Protein AF-A0A9D4EEF3-F1 (afdb_monomer)

InterPro domains:
  IPR032675 Leucine-rich repeat domain superfamily [G3DSA:3.80.10.10] (1-150)
  IPR050328 Multifunctional Developmental and Immune Receptor [PTHR24373] (3-136)

Solvent-accessible surface area (backbone atoms only — not comparable to full-atom values): 8181 Å² total; per-residue (Å²): 139,75,66,51,86,44,42,61,46,47,56,47,68,47,42,86,49,43,93,78,49,96,52,82,36,77,46,79,57,43,44,28,46,32,49,52,62,31,87,38,31,48,74,57,47,27,71,30,39,30,33,43,33,44,25,37,26,47,27,47,52,76,58,77,50,56,55,57,36,63,41,34,27,35,42,34,41,31,66,32,67,39,49,54,83,54,62,66,45,35,58,42,34,10,71,41,21,30,34,42,34,35,51,43,57,53,44,94,73,58,76,82,61,51,74,37,41,74,49,40,76,42,80,48,71,41,66,64,42,85,88,46,48,64,62,50,50,55,49,51,52,54,41,56,56,61,67,68,72,78,80,128

Secondary structure (DSSP, 8-state):
-------EE-TTTTGGGGGG-SS-EEEE--SS---EE-TTTTTT-TTTEEEEE--SS--SB--GGGGG-----EEE--SS---B--HHHHHHHTTT-SEEEEEGGG-S--GGGGGG-TT--EEEEES--TTTHHHHHHHHHHHHHHHTTS--

Organism: Dreissena polymorpha (NCBI:txid45954)

Sequence (152 aa):
MYSNNIEVINDRAFCNLTFALSSKVFMRLSSNAISSLGDNAFDCIPNNVHYLGLQNNRLTALPVEMLKLTNVKELFLQNNPLVRLNPLILKQLGPTLTNLQLDLGRFSTWSSKFSQLRELNYLEANNITSSQKMVFLDFLCRLTASSSTTHG

pLDDT: mean 85.97, std 12.84, range [32.84, 97.62]

Structure (mmCIF, N/CA/C/O backbone):
data_AF-A0A9D4EEF3-F1
#
_entry.id   AF-A0A9D4EEF3-F1
#
loop_
_atom_site.group_PDB
_atom_site.id
_atom_site.type_symbol
_atom_site.label_atom_id
_atom_site.label_alt_id
_atom_site.label_comp_id
_atom_site.label_asym_id
_atom_site.label_entity_id
_atom_site.label_seq_id
_atom_site.pdbx_PDB_ins_code
_atom_site.Cartn_x
_atom_site.Cartn_y
_atom_site.Cartn_z
_atom_site.occupancy
_atom_site.B_iso_or_equiv
_atom_site.auth_seq_id
_atom_site.auth_comp_id
_atom_site.auth_asym_id
_atom_site.auth_atom_id
_atom_site.pdbx_PDB_model_num
ATOM 1 N N . MET A 1 1 ? -7.539 -19.732 -7.204 1.00 35.34 1 MET A N 1
ATOM 2 C CA . MET A 1 1 ? -6.791 -19.205 -8.361 1.00 35.34 1 MET A CA 1
ATOM 3 C C . MET A 1 1 ? -7.787 -18.515 -9.284 1.00 35.34 1 MET A C 1
ATOM 5 O O . MET A 1 1 ? -8.407 -19.187 -10.087 1.00 35.34 1 MET A O 1
ATOM 9 N N . TYR A 1 2 ? -8.003 -17.210 -9.124 1.00 41.00 2 TYR A N 1
ATOM 10 C CA . TYR A 1 2 ? -8.727 -16.395 -10.104 1.00 41.00 2 TYR A CA 1
ATOM 11 C C . TYR A 1 2 ? -7.823 -15.204 -10.402 1.00 41.00 2 TYR A C 1
ATOM 13 O O . TYR A 1 2 ? -7.950 -14.153 -9.784 1.00 41.00 2 TYR A O 1
ATOM 21 N N . SER A 1 3 ? -6.811 -15.422 -11.245 1.00 51.47 3 SER A N 1
ATOM 22 C CA . SER A 1 3 ? -6.077 -14.301 -11.820 1.00 51.47 3 SER A CA 1
ATOM 23 C C . SER A 1 3 ? -7.005 -13.695 -12.859 1.00 51.47 3 SER A C 1
ATOM 25 O O . SER A 1 3 ? -7.219 -14.284 -13.916 1.00 51.47 3 SER A O 1
ATOM 27 N N . ASN A 1 4 ? -7.647 -12.581 -12.517 1.00 62.38 4 ASN A N 1
ATOM 28 C CA . A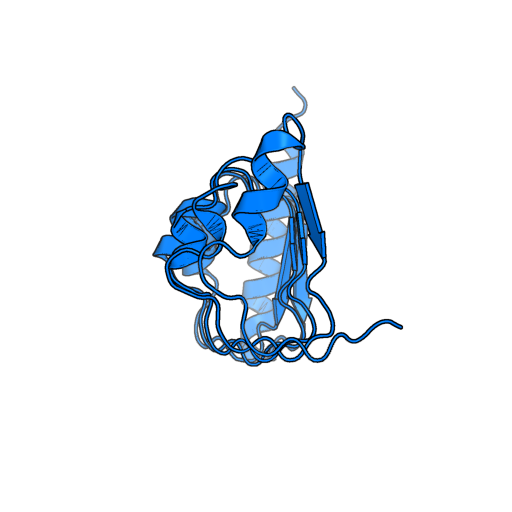SN A 1 4 ? -8.309 -11.788 -13.534 1.00 62.38 4 ASN A CA 1
ATOM 29 C C . ASN A 1 4 ? -7.180 -11.007 -14.223 1.00 62.38 4 ASN A C 1
ATOM 31 O O . ASN A 1 4 ? -6.285 -10.472 -13.573 1.00 62.38 4 ASN A O 1
ATOM 35 N N . ASN A 1 5 ? -7.128 -10.994 -15.548 1.00 84.06 5 ASN A N 1
ATOM 36 C CA . ASN A 1 5 ? -6.060 -10.300 -16.274 1.00 84.06 5 ASN A CA 1
ATOM 37 C C . ASN A 1 5 ? -6.306 -8.776 -16.280 1.00 84.06 5 ASN A C 1
ATOM 39 O O . ASN A 1 5 ? -6.282 -8.135 -17.324 1.00 84.06 5 ASN A O 1
ATOM 43 N N . ILE A 1 6 ? -6.656 -8.202 -15.123 1.00 89.06 6 ILE A N 1
ATOM 44 C CA . ILE A 1 6 ? -6.964 -6.782 -14.982 1.00 89.06 6 ILE A CA 1
ATOM 45 C C . ILE A 1 6 ? -5.644 -6.027 -15.044 1.00 89.06 6 ILE A C 1
ATOM 47 O O . ILE A 1 6 ? -4.789 -6.200 -14.180 1.00 89.06 6 ILE A O 1
ATOM 51 N N . GLU A 1 7 ? -5.484 -5.197 -16.065 1.00 92.12 7 GLU A N 1
ATOM 52 C CA . GLU A 1 7 ? -4.270 -4.402 -16.284 1.00 92.12 7 GLU A CA 1
ATOM 53 C C . GLU A 1 7 ? -4.413 -2.962 -15.786 1.00 92.12 7 GLU A C 1
ATOM 55 O O . GLU A 1 7 ? -3.433 -2.344 -15.359 1.00 92.12 7 GLU A O 1
ATOM 60 N N . VAL A 1 8 ? -5.643 -2.447 -15.809 1.00 91.19 8 VAL A N 1
ATOM 61 C CA . VAL A 1 8 ? -5.992 -1.075 -15.442 1.00 91.19 8 VAL A CA 1
ATOM 62 C C . VAL A 1 8 ? -7.297 -1.095 -14.655 1.00 91.19 8 VAL A C 1
ATOM 64 O O . VAL A 1 8 ? -8.268 -1.737 -15.059 1.00 91.19 8 VAL A O 1
ATOM 67 N N . ILE A 1 9 ? -7.334 -0.375 -13.535 1.00 91.88 9 ILE A N 1
ATOM 68 C CA . ILE A 1 9 ? -8.591 -0.039 -12.856 1.00 91.88 9 ILE A CA 1
ATOM 69 C C . ILE A 1 9 ? -9.074 1.288 -13.429 1.00 91.88 9 ILE A C 1
ATOM 71 O O . ILE A 1 9 ? -8.428 2.306 -13.220 1.00 91.88 9 ILE A O 1
ATOM 75 N N . ASN A 1 10 ? -10.188 1.281 -14.157 1.00 92.19 10 ASN A N 1
ATOM 76 C CA . ASN A 1 10 ? -10.711 2.491 -14.791 1.00 92.19 10 ASN A CA 1
ATOM 77 C C . ASN A 1 10 ? -11.272 3.499 -13.775 1.00 92.19 10 ASN A C 1
ATOM 79 O O . ASN A 1 10 ? -11.615 3.158 -12.638 1.00 92.19 10 ASN A O 1
ATOM 83 N N . ASP A 1 11 ? -11.435 4.739 -14.229 1.00 91.75 11 ASP A N 1
ATOM 84 C CA . ASP A 1 11 ? -12.175 5.766 -13.503 1.00 91.75 11 ASP A CA 1
ATOM 85 C C . ASP A 1 11 ? -13.553 5.268 -13.087 1.00 91.75 11 ASP A C 1
ATOM 87 O O . ASP A 1 11 ? -14.243 4.581 -13.844 1.00 91.75 11 ASP A O 1
ATOM 91 N N . ARG A 1 12 ? -13.967 5.635 -11.869 1.00 89.44 12 ARG A N 1
ATOM 92 C CA . ARG A 1 12 ? -15.292 5.309 -11.334 1.00 89.44 12 ARG A CA 1
ATOM 93 C C . ARG A 1 12 ? -15.609 3.808 -11.294 1.00 89.44 12 ARG A C 1
ATOM 95 O O . ARG A 1 12 ? -16.772 3.447 -11.108 1.00 89.44 12 ARG A O 1
ATOM 102 N N . ALA A 1 13 ? -14.602 2.930 -11.387 1.00 88.44 13 ALA A N 1
ATOM 103 C CA . ALA A 1 13 ? -14.776 1.473 -11.397 1.00 88.44 13 ALA A CA 1
ATOM 104 C C . ALA A 1 13 ? -15.594 0.944 -10.207 1.00 88.44 13 ALA A C 1
ATOM 106 O O . ALA A 1 13 ? -16.265 -0.080 -10.316 1.00 88.44 13 ALA A O 1
ATOM 107 N N . PHE A 1 14 ? -15.569 1.655 -9.078 1.00 89.12 14 PHE A N 1
ATOM 108 C CA . PHE A 1 14 ? -16.258 1.257 -7.854 1.00 89.12 14 PHE A CA 1
ATOM 109 C C . PHE A 1 14 ? -17.527 2.068 -7.556 1.00 89.12 14 PHE A C 1
ATOM 111 O O . PHE A 1 14 ? -18.150 1.866 -6.517 1.00 89.12 14 PHE A O 1
ATOM 118 N N . CYS A 1 15 ? -17.954 2.969 -8.447 1.00 87.00 15 CYS A N 1
ATOM 119 C CA . CYS A 1 15 ? -19.111 3.830 -8.190 1.00 87.00 15 CYS A CA 1
ATOM 120 C C . CYS A 1 15 ? -20.427 3.069 -8.085 1.00 87.00 15 CYS A C 1
ATOM 122 O O . CYS A 1 15 ? -21.254 3.404 -7.240 1.00 87.00 15 CYS A O 1
ATOM 124 N N . ASN A 1 16 ? -20.587 1.986 -8.844 1.00 83.12 16 ASN A N 1
ATOM 125 C CA . ASN A 1 16 ? -21.778 1.141 -8.748 1.00 83.12 16 ASN A CA 1
ATOM 126 C C . ASN A 1 16 ? -21.852 0.361 -7.427 1.00 83.12 16 ASN A C 1
ATOM 128 O O . ASN A 1 16 ? -22.893 -0.205 -7.112 1.00 83.12 16 ASN A O 1
ATOM 132 N N . LEU A 1 17 ? -20.773 0.346 -6.638 1.00 76.69 17 LEU A N 1
ATOM 133 C CA . LEU A 1 17 ? -20.758 -0.292 -5.327 1.00 76.69 17 LEU A CA 1
ATOM 134 C C . LEU A 1 17 ? -21.323 0.630 -4.230 1.00 76.69 17 LEU A C 1
ATOM 136 O O . LEU A 1 17 ? -21.682 0.150 -3.163 1.00 76.69 17 LEU A O 1
ATOM 140 N N . THR A 1 18 ? -21.451 1.940 -4.470 1.00 69.69 18 THR A N 1
ATOM 141 C CA . THR A 1 18 ? -21.817 2.925 -3.428 1.00 69.69 18 THR A CA 1
ATOM 142 C C . THR A 1 18 ? -23.183 2.715 -2.800 1.00 69.69 18 THR A C 1
ATOM 144 O O . THR A 1 18 ? -23.297 2.731 -1.578 1.00 69.69 18 THR A O 1
ATOM 147 N N . PHE A 1 19 ? -24.210 2.457 -3.610 1.00 62.75 19 PHE A N 1
ATOM 148 C CA . PHE A 1 19 ? -25.575 2.245 -3.120 1.00 62.75 19 PHE A CA 1
ATOM 149 C C . PHE A 1 19 ? -25.713 0.992 -2.242 1.00 62.75 19 PHE A C 1
ATOM 151 O O . PHE A 1 19 ? -26.670 0.879 -1.482 1.00 62.75 19 PHE A O 1
ATOM 158 N N . ALA A 1 20 ? -24.752 0.066 -2.321 1.00 60.53 20 ALA A N 1
ATOM 159 C CA . ALA A 1 20 ? -24.737 -1.179 -1.561 1.00 60.53 20 ALA A CA 1
ATOM 160 C C . ALA A 1 20 ? -23.851 -1.125 -0.301 1.00 60.53 20 ALA A C 1
ATOM 162 O O . ALA A 1 20 ? -23.841 -2.083 0.471 1.00 60.53 20 ALA A O 1
ATOM 163 N N . LEU A 1 21 ? -23.083 -0.049 -0.085 1.00 61.81 21 LEU A N 1
ATOM 164 C CA . LEU A 1 21 ? -21.990 -0.035 0.889 1.00 61.81 21 LEU A CA 1
ATOM 165 C C . LEU A 1 21 ? -22.138 1.078 1.935 1.00 61.81 21 LEU A C 1
ATOM 167 O O . LEU A 1 21 ? -21.447 2.094 1.901 1.00 61.81 21 LEU A O 1
ATOM 171 N N . SER A 1 22 ? -22.967 0.831 2.949 1.00 67.94 22 SER A N 1
ATOM 172 C CA . SER A 1 22 ? -22.893 1.532 4.245 1.00 67.94 22 SER A CA 1
ATOM 173 C C . SER A 1 22 ? -21.797 0.964 5.165 1.00 67.94 22 SER A C 1
ATOM 175 O O . SER A 1 22 ? -21.582 1.458 6.270 1.00 67.94 22 SER A O 1
ATOM 177 N N . SER A 1 23 ? -21.090 -0.077 4.715 1.00 77.38 23 SER A N 1
ATOM 178 C CA . SER A 1 23 ? -20.141 -0.858 5.506 1.00 77.38 23 SER A CA 1
ATOM 179 C C . SER A 1 23 ? -18.701 -0.781 4.986 1.00 77.38 23 SER A C 1
ATOM 181 O O . SER A 1 23 ? -18.404 -0.218 3.927 1.00 77.38 23 SER A O 1
ATOM 183 N N . LYS A 1 24 ? -17.790 -1.387 5.757 1.00 86.50 24 LYS A N 1
ATOM 184 C CA . LYS A 1 24 ? -16.376 -1.563 5.406 1.00 86.50 24 LYS A CA 1
ATOM 185 C C . LYS A 1 24 ? -16.226 -2.417 4.143 1.00 86.50 24 LYS A C 1
ATOM 187 O O . LYS A 1 24 ? -16.894 -3.439 4.000 1.00 86.50 24 LYS A O 1
ATOM 192 N N . VAL A 1 25 ? -15.304 -2.022 3.271 1.00 8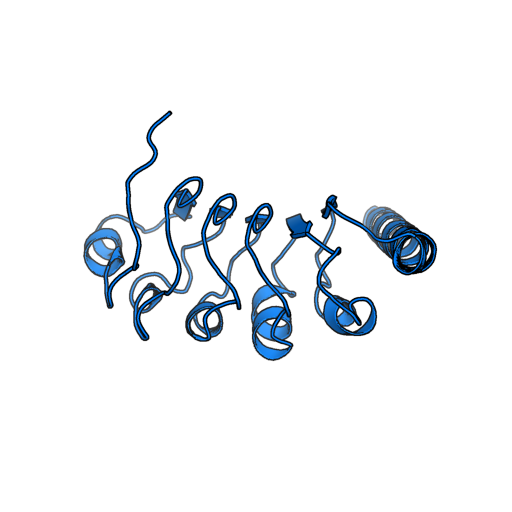8.19 25 VAL A N 1
ATOM 193 C CA . VAL A 1 25 ? -14.974 -2.695 2.010 1.00 88.19 25 VAL A CA 1
ATOM 194 C C . VAL A 1 25 ? -13.618 -3.376 2.122 1.00 88.19 25 VAL A C 1
ATOM 196 O O . VAL A 1 25 ? -12.620 -2.755 2.505 1.00 88.19 25 VAL A O 1
ATOM 199 N N . PHE A 1 26 ? -13.598 -4.649 1.726 1.00 90.38 26 PHE A N 1
ATOM 200 C CA . PHE A 1 26 ? -12.394 -5.457 1.580 1.00 90.38 26 PHE A CA 1
ATOM 201 C C . PHE A 1 26 ? -12.095 -5.643 0.096 1.00 90.38 26 PHE A C 1
ATOM 203 O O . PHE A 1 26 ? -12.704 -6.475 -0.576 1.00 90.38 26 PHE A O 1
ATOM 210 N N . MET A 1 27 ? -11.162 -4.849 -0.420 1.00 90.75 27 MET A N 1
ATOM 211 C CA . MET A 1 27 ? -10.811 -4.844 -1.830 1.00 90.75 27 MET A CA 1
ATOM 212 C C . MET A 1 27 ? -9.658 -5.813 -2.090 1.00 90.75 27 MET A C 1
ATOM 214 O O . MET A 1 27 ? -8.511 -5.559 -1.726 1.00 90.75 27 MET A O 1
ATOM 218 N N . ARG A 1 28 ? -9.973 -6.949 -2.718 1.00 91.81 28 ARG A N 1
ATOM 219 C CA . ARG A 1 28 ? -8.997 -7.972 -3.112 1.00 91.81 28 ARG A CA 1
ATOM 220 C C . ARG A 1 28 ? -8.711 -7.855 -4.605 1.00 91.81 28 ARG A C 1
ATOM 222 O O . ARG A 1 28 ? -9.421 -8.434 -5.418 1.00 91.81 28 ARG A O 1
ATOM 229 N N . LEU A 1 29 ? -7.671 -7.100 -4.944 1.00 92.75 29 LEU A N 1
ATOM 230 C CA . LEU A 1 29 ? -7.173 -6.903 -6.310 1.00 92.75 29 LEU A CA 1
ATOM 231 C C . LEU A 1 29 ? -5.830 -7.614 -6.532 1.00 92.75 29 LEU A C 1
ATOM 233 O O . LEU A 1 29 ? -5.078 -7.287 -7.450 1.00 92.75 29 LEU A O 1
ATOM 237 N N . SER A 1 30 ? -5.503 -8.590 -5.690 1.00 94.38 30 SER A N 1
ATOM 238 C CA . SER A 1 30 ? -4.244 -9.316 -5.773 1.00 94.38 30 SER A CA 1
ATOM 239 C C . SER A 1 30 ? -4.221 -10.309 -6.933 1.00 94.38 30 SER A C 1
ATOM 241 O O . SER A 1 30 ? -5.255 -10.840 -7.332 1.00 94.38 30 SER A O 1
ATOM 243 N N . SER A 1 31 ? -3.024 -10.610 -7.437 1.00 94.44 31 SER A N 1
ATOM 244 C CA . SER A 1 31 ? -2.800 -11.579 -8.526 1.00 94.44 31 SER A CA 1
ATOM 245 C C . SER A 1 31 ? -3.463 -11.188 -9.854 1.00 94.44 31 SER A C 1
ATOM 247 O O . SER A 1 31 ? -4.020 -12.039 -10.551 1.00 94.44 31 SER A O 1
ATOM 249 N N . ASN A 1 32 ? -3.391 -9.902 -10.199 1.00 94.38 32 ASN A N 1
ATOM 250 C CA . ASN A 1 32 ? -3.789 -9.374 -11.503 1.00 94.38 32 ASN A CA 1
ATOM 251 C C . ASN A 1 32 ? -2.541 -8.845 -12.246 1.00 94.38 32 ASN A C 1
ATOM 253 O O . ASN A 1 32 ? -1.399 -9.122 -11.874 1.00 94.38 32 ASN A O 1
ATOM 257 N N . ALA A 1 33 ? -2.745 -8.087 -13.318 1.00 94.94 33 ALA A N 1
ATOM 258 C CA . ALA A 1 33 ? -1.686 -7.428 -14.075 1.00 94.94 33 ALA A CA 1
ATOM 259 C C . ALA A 1 33 ? -1.709 -5.901 -13.881 1.00 94.94 33 ALA A C 1
ATOM 261 O O . ALA A 1 33 ? -1.213 -5.170 -14.739 1.00 94.94 33 ALA A O 1
ATOM 262 N N . ILE A 1 34 ? -2.273 -5.417 -12.765 1.00 94.69 34 ILE A N 1
ATOM 263 C CA . ILE A 1 34 ? -2.586 -3.999 -12.575 1.00 94.69 34 ILE A CA 1
ATOM 264 C C . ILE A 1 34 ? -1.293 -3.192 -12.589 1.00 94.69 34 ILE A C 1
ATOM 266 O O . ILE A 1 34 ? -0.410 -3.385 -11.754 1.00 94.69 34 ILE A O 1
ATOM 270 N N . SER A 1 35 ? -1.195 -2.281 -13.547 1.00 93.69 35 SER A N 1
ATOM 271 C CA . SER A 1 35 ? -0.051 -1.386 -13.725 1.00 93.69 35 SER A CA 1
ATOM 272 C C . SER A 1 35 ? -0.403 0.069 -13.423 1.00 93.69 35 SER A C 1
ATOM 274 O O . SER A 1 35 ? 0.477 0.841 -13.041 1.00 93.69 35 SER A O 1
ATOM 276 N N . SER A 1 36 ? -1.688 0.423 -13.516 1.00 91.00 36 SER A N 1
ATOM 277 C CA . SER A 1 36 ? -2.207 1.755 -13.224 1.00 91.00 36 SER A CA 1
ATOM 278 C C . SER A 1 36 ? -3.635 1.716 -12.674 1.00 91.00 36 SER A C 1
ATOM 280 O O . SER A 1 36 ? -4.386 0.749 -12.841 1.00 91.00 36 SER A O 1
ATOM 282 N N . LEU A 1 37 ? -3.997 2.799 -11.993 1.00 89.06 37 LEU A N 1
ATOM 283 C CA . LEU A 1 37 ? -5.358 3.121 -11.586 1.00 89.06 37 LEU A CA 1
ATOM 284 C C . LEU A 1 37 ? -5.711 4.440 -12.276 1.00 89.06 37 LEU A C 1
ATOM 286 O O . LEU A 1 37 ? -4.845 5.303 -12.394 1.00 89.06 37 LEU A O 1
ATOM 290 N N . GLY A 1 38 ? -6.942 4.570 -12.754 1.00 88.31 38 GLY A N 1
ATOM 291 C CA . GLY A 1 38 ? -7.454 5.818 -13.304 1.00 88.31 38 GLY A CA 1
ATOM 292 C C . GLY A 1 38 ? -7.633 6.866 -12.211 1.00 88.31 38 GLY A C 1
ATOM 293 O O . GLY A 1 38 ? -7.949 6.511 -11.071 1.00 88.31 38 GLY A O 1
ATOM 294 N N . ASP A 1 39 ? -7.462 8.135 -12.584 1.00 87.75 39 ASP A N 1
ATOM 295 C CA . ASP A 1 39 ? -7.489 9.345 -11.752 1.00 87.75 39 ASP A CA 1
ATOM 296 C C . ASP A 1 39 ? -8.670 9.426 -10.764 1.00 87.75 39 ASP A C 1
ATOM 298 O O . ASP A 1 39 ? -8.605 10.062 -9.703 1.00 87.75 39 ASP A O 1
ATOM 302 N N . ASN A 1 40 ? -9.774 8.753 -11.088 1.00 90.12 40 ASN A N 1
ATOM 303 C CA . ASN A 1 40 ? -11.005 8.768 -10.304 1.00 90.12 40 ASN A CA 1
ATOM 304 C C . ASN A 1 40 ? -11.470 7.368 -9.892 1.00 90.12 40 ASN A C 1
ATOM 306 O O . ASN A 1 40 ? -12.663 7.141 -9.672 1.00 90.12 40 ASN A O 1
ATOM 310 N N . ALA A 1 41 ? -10.552 6.402 -9.796 1.00 90.81 41 ALA A N 1
ATOM 311 C CA . ALA A 1 41 ? -10.879 5.023 -9.435 1.00 90.81 41 ALA A CA 1
ATOM 312 C C . ALA A 1 41 ? -11.650 4.930 -8.102 1.00 90.81 41 ALA A C 1
ATOM 314 O O . ALA A 1 41 ? -12.623 4.181 -8.009 1.00 90.81 41 ALA A O 1
ATOM 315 N N . PHE A 1 42 ? -11.263 5.717 -7.088 1.00 91.12 42 PHE A N 1
ATOM 316 C CA . PHE A 1 42 ? -11.799 5.632 -5.718 1.00 91.12 42 PHE A CA 1
ATOM 317 C C . PHE A 1 42 ? -12.819 6.712 -5.326 1.00 91.12 42 PHE A C 1
ATOM 319 O O . PHE A 1 42 ? -13.292 6.688 -4.191 1.00 91.12 42 PHE A O 1
ATOM 326 N N . ASP A 1 43 ? -13.201 7.621 -6.226 1.00 90.06 43 ASP A N 1
ATOM 327 C CA . ASP A 1 43 ? -14.021 8.817 -5.921 1.00 90.06 43 ASP A CA 1
ATOM 328 C C . ASP A 1 43 ? -15.315 8.532 -5.180 1.00 90.06 43 ASP A C 1
ATOM 330 O O . ASP A 1 43 ? -15.786 9.328 -4.373 1.00 90.06 43 ASP A O 1
ATOM 334 N N . CYS A 1 44 ? -15.892 7.379 -5.474 1.00 89.69 44 CYS A N 1
ATOM 335 C CA . CYS A 1 44 ? -17.186 6.996 -4.966 1.00 89.69 44 CYS A CA 1
ATOM 336 C C . CYS A 1 44 ? -17.112 6.240 -3.632 1.00 89.69 44 CYS A C 1
ATOM 338 O O . CYS A 1 44 ? -18.096 6.209 -2.905 1.00 89.69 44 CYS A O 1
ATOM 340 N N . ILE A 1 45 ? -15.962 5.661 -3.271 1.00 90.12 45 ILE A N 1
ATOM 341 C CA . ILE A 1 45 ? -15.791 4.878 -2.031 1.00 90.12 45 ILE A CA 1
ATOM 342 C C . ILE A 1 45 ? -14.577 5.311 -1.178 1.00 90.12 45 ILE A C 1
ATOM 344 O O . ILE A 1 45 ? -13.911 4.450 -0.591 1.00 90.12 45 ILE A O 1
ATOM 348 N N . PRO A 1 46 ? -14.268 6.618 -1.055 1.00 89.50 46 PRO A N 1
ATOM 349 C CA . PRO A 1 46 ? -13.020 7.092 -0.445 1.00 89.50 46 PRO A CA 1
ATOM 350 C C . PRO A 1 46 ? -12.874 6.676 1.027 1.00 89.50 46 PRO A C 1
ATOM 352 O O . PRO A 1 46 ? -11.774 6.422 1.515 1.00 89.50 46 PRO A O 1
ATOM 355 N N . ASN A 1 47 ? -13.997 6.544 1.736 1.00 90.75 47 ASN A N 1
ATOM 356 C CA . ASN A 1 47 ? -14.023 6.270 3.172 1.00 90.75 47 ASN A CA 1
ATOM 357 C C . ASN A 1 47 ? -14.335 4.803 3.505 1.00 90.75 47 ASN A C 1
ATOM 359 O O . ASN A 1 47 ? -14.295 4.417 4.674 1.00 90.75 47 ASN A O 1
ATOM 363 N N . ASN A 1 48 ? -14.663 3.976 2.512 1.00 91.44 48 ASN A N 1
ATOM 364 C CA . ASN A 1 48 ? -15.158 2.624 2.762 1.00 91.44 48 ASN A CA 1
ATOM 365 C C . ASN A 1 48 ? -14.051 1.567 2.707 1.00 91.44 48 ASN A C 1
ATOM 367 O O . ASN A 1 48 ? -14.193 0.519 3.337 1.00 91.44 48 ASN A O 1
ATOM 371 N N . VAL A 1 49 ? -12.946 1.806 1.997 1.00 93.56 49 VAL A N 1
ATOM 372 C CA . VAL A 1 49 ? -11.867 0.815 1.835 1.00 93.56 49 VAL A CA 1
ATOM 373 C C . VAL A 1 49 ? -11.040 0.702 3.115 1.00 93.56 49 VAL A C 1
ATOM 375 O O . VAL A 1 49 ? -10.352 1.641 3.499 1.00 93.56 49 VAL A O 1
ATOM 378 N N . HIS A 1 50 ? -11.096 -0.466 3.758 1.00 95.38 50 HIS A N 1
ATOM 379 C CA . HIS A 1 50 ? -10.331 -0.765 4.979 1.00 95.38 50 HIS A CA 1
ATOM 380 C C . HIS A 1 50 ? -9.205 -1.767 4.726 1.00 95.38 50 HIS A C 1
ATOM 382 O O . HIS A 1 50 ? -8.160 -1.701 5.365 1.00 95.38 50 HIS A O 1
ATOM 388 N N . TYR A 1 51 ? -9.414 -2.673 3.776 1.00 95.69 51 TYR A N 1
ATOM 389 C CA . TYR A 1 51 ? -8.425 -3.643 3.331 1.00 95.69 51 TYR A CA 1
ATOM 390 C C . TYR A 1 51 ? -8.196 -3.436 1.840 1.00 95.69 51 TYR A C 1
ATOM 392 O O . TYR A 1 51 ? -9.159 -3.451 1.065 1.00 95.69 51 TYR A O 1
ATOM 400 N N . LEU A 1 52 ? -6.936 -3.272 1.446 1.00 96.31 52 LEU A N 1
ATOM 401 C CA . LEU A 1 52 ? -6.529 -3.127 0.055 1.00 96.31 52 LEU A CA 1
ATOM 402 C C . LEU A 1 52 ? -5.398 -4.108 -0.264 1.00 96.31 52 LEU A C 1
ATOM 404 O O . LEU A 1 52 ? -4.231 -3.886 0.060 1.00 96.31 52 LEU A O 1
ATOM 408 N N . GLY A 1 53 ? -5.767 -5.211 -0.911 1.00 96.50 53 GLY A N 1
ATOM 409 C CA . GLY A 1 53 ? -4.826 -6.199 -1.423 1.00 96.50 53 GLY A CA 1
ATOM 410 C C . GLY A 1 53 ? -4.448 -5.887 -2.863 1.00 96.50 53 GLY A C 1
ATOM 411 O O . GLY A 1 53 ? -5.278 -6.052 -3.754 1.00 96.50 53 GLY A O 1
ATOM 412 N N . LEU A 1 54 ? -3.210 -5.457 -3.089 1.00 95.69 54 LEU A N 1
ATOM 413 C CA . LEU A 1 54 ? -2.636 -5.162 -4.405 1.00 95.69 54 LEU A CA 1
ATOM 414 C C . LEU A 1 54 ? -1.386 -6.008 -4.687 1.00 95.69 54 LEU A C 1
ATOM 416 O O . LEU A 1 54 ? -0.704 -5.779 -5.684 1.00 95.69 54 LEU A O 1
ATOM 420 N N . GLN A 1 55 ? -1.079 -6.996 -3.849 1.00 95.31 55 GLN A N 1
ATOM 421 C CA . GLN A 1 55 ? 0.069 -7.878 -4.020 1.00 95.31 55 GLN A CA 1
ATOM 422 C C . GLN A 1 55 ? -0.032 -8.723 -5.299 1.00 95.31 55 GLN A C 1
ATOM 424 O O . GLN A 1 55 ? -1.129 -9.108 -5.709 1.00 95.31 55 GLN A O 1
ATOM 429 N N . ASN A 1 56 ? 1.110 -9.059 -5.900 1.00 95.00 56 ASN A N 1
ATOM 430 C CA . ASN A 1 56 ? 1.194 -9.750 -7.194 1.00 95.00 56 ASN A CA 1
ATOM 431 C C . ASN A 1 56 ? 0.508 -8.950 -8.317 1.00 95.00 56 ASN A C 1
ATOM 433 O O . ASN A 1 56 ? -0.471 -9.404 -8.906 1.00 95.00 56 ASN A O 1
ATOM 437 N N . ASN A 1 57 ? 1.002 -7.741 -8.571 1.00 95.81 57 ASN A N 1
ATOM 438 C CA . ASN A 1 57 ? 0.578 -6.874 -9.673 1.00 95.81 57 ASN A CA 1
ATOM 439 C C . ASN A 1 57 ? 1.821 -6.264 -10.353 1.00 95.81 57 ASN A C 1
ATOM 441 O O . ASN A 1 57 ? 2.953 -6.697 -10.132 1.00 95.81 57 ASN A O 1
ATOM 445 N N . ARG A 1 58 ? 1.631 -5.271 -11.225 1.00 95.56 58 ARG A N 1
ATOM 446 C CA . ARG A 1 58 ? 2.695 -4.616 -12.002 1.00 95.56 58 ARG A CA 1
ATOM 447 C C . ARG A 1 58 ? 2.895 -3.150 -11.600 1.00 95.56 58 ARG A C 1
AT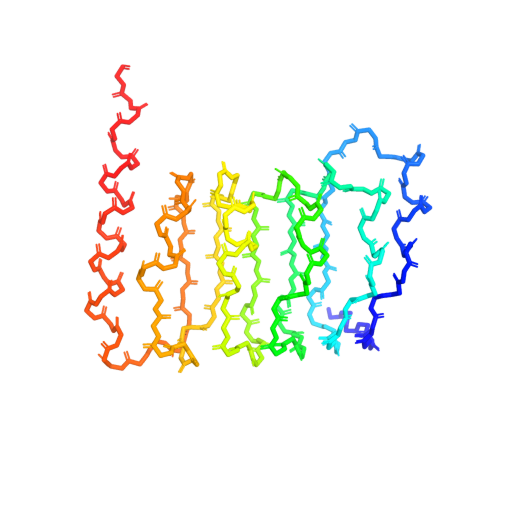OM 449 O O . ARG A 1 58 ? 3.400 -2.358 -12.394 1.00 95.56 58 ARG A O 1
ATOM 456 N N . LEU A 1 59 ? 2.529 -2.779 -10.372 1.00 93.75 59 LEU A N 1
ATOM 457 C CA . LEU A 1 59 ? 2.644 -1.406 -9.879 1.00 93.75 59 LEU A CA 1
ATOM 458 C C . LEU A 1 59 ? 4.116 -1.008 -9.716 1.00 93.75 59 LEU A C 1
ATOM 460 O O . LEU A 1 59 ? 4.861 -1.605 -8.941 1.00 93.75 59 LEU A O 1
ATOM 464 N N . THR A 1 60 ? 4.542 0.038 -10.421 1.00 92.75 60 THR A N 1
ATOM 465 C CA . THR A 1 60 ? 5.899 0.610 -10.296 1.00 92.75 60 THR A CA 1
ATOM 466 C C . THR A 1 60 ? 5.959 1.760 -9.286 1.00 92.75 60 THR A C 1
ATOM 468 O O . THR A 1 60 ? 7.005 2.027 -8.686 1.00 92.75 60 THR A O 1
ATOM 471 N N . ALA A 1 61 ? 4.818 2.400 -9.039 1.00 90.81 61 ALA A N 1
ATOM 472 C CA . ALA A 1 61 ? 4.586 3.372 -7.983 1.00 90.81 61 ALA A CA 1
ATOM 473 C C . ALA A 1 61 ? 3.153 3.224 -7.455 1.00 90.81 61 ALA A C 1
ATOM 475 O O . ALA A 1 61 ? 2.291 2.657 -8.126 1.00 90.81 61 ALA A O 1
ATOM 476 N N . LEU A 1 62 ? 2.901 3.754 -6.257 1.00 89.50 62 LEU A N 1
ATOM 477 C CA . LEU A 1 62 ? 1.534 3.909 -5.773 1.00 89.50 62 LEU A CA 1
ATOM 478 C C . LEU A 1 62 ? 0.858 5.089 -6.497 1.00 89.50 62 LEU A C 1
ATOM 480 O O . LEU A 1 62 ? 1.453 6.172 -6.537 1.00 89.50 62 LEU A O 1
ATOM 484 N N . PRO A 1 63 ? -0.343 4.886 -7.060 1.00 88.00 63 PRO A N 1
ATOM 485 C CA . PRO A 1 63 ? -1.088 5.899 -7.808 1.00 88.00 63 PRO A CA 1
ATOM 486 C C . PRO A 1 63 ? -1.563 7.025 -6.868 1.00 88.00 63 PRO A C 1
ATOM 488 O O . PRO A 1 63 ? -1.853 6.778 -5.691 1.00 88.00 63 PRO A O 1
ATOM 491 N N . VAL A 1 64 ? -1.598 8.274 -7.349 1.00 89.62 64 VAL A N 1
ATOM 492 C CA . VAL A 1 64 ? -1.896 9.464 -6.518 1.00 89.62 64 VAL A CA 1
ATOM 493 C C . VAL A 1 64 ? -3.322 9.434 -5.962 1.00 89.62 64 VAL A C 1
ATOM 495 O O . VAL A 1 64 ? -3.613 10.008 -4.919 1.00 89.62 64 VAL A O 1
ATOM 498 N N . GLU A 1 65 ? -4.186 8.651 -6.583 1.00 89.44 65 GLU A N 1
ATOM 499 C CA . GLU A 1 65 ? -5.576 8.400 -6.236 1.00 89.44 65 GLU A CA 1
ATOM 500 C C . GLU A 1 65 ? -5.725 7.712 -4.881 1.00 89.44 65 GLU A C 1
ATOM 502 O O . GLU A 1 65 ? -6.759 7.855 -4.229 1.00 89.44 65 GLU A O 1
ATOM 507 N N . MET A 1 66 ? -4.676 7.037 -4.392 1.00 91.88 66 MET A N 1
ATOM 508 C CA . MET A 1 66 ? -4.639 6.539 -3.013 1.00 91.88 66 MET A CA 1
ATOM 509 C C . MET A 1 66 ? -4.741 7.668 -1.979 1.00 91.88 66 MET A C 1
ATOM 511 O O . MET A 1 66 ? -5.113 7.393 -0.843 1.00 91.88 66 MET A O 1
ATOM 515 N N . LEU A 1 67 ? -4.478 8.930 -2.355 1.00 93.25 67 LEU A N 1
ATOM 516 C CA . LEU A 1 67 ? -4.707 10.093 -1.491 1.00 93.25 67 LEU A CA 1
ATOM 517 C C . LEU A 1 67 ? -6.186 10.298 -1.129 1.00 93.25 67 LEU A C 1
ATOM 519 O O . LEU A 1 67 ? -6.479 10.950 -0.132 1.00 93.25 67 LEU A O 1
ATOM 523 N N . LYS A 1 68 ? -7.118 9.749 -1.917 1.00 92.75 68 LYS A N 1
ATOM 524 C CA . LYS A 1 68 ? -8.559 9.831 -1.638 1.00 92.75 68 LYS A CA 1
ATOM 525 C C . LYS A 1 68 ? -8.987 8.852 -0.542 1.00 92.75 68 LYS A C 1
ATOM 527 O O . LYS A 1 68 ? -10.044 9.033 0.051 1.00 92.75 68 LYS A O 1
ATOM 532 N N . LEU A 1 69 ? -8.185 7.822 -0.267 1.00 94.62 69 LEU A N 1
ATOM 533 C CA . LEU A 1 69 ? -8.509 6.811 0.730 1.00 94.62 69 LEU A CA 1
ATOM 534 C C . LEU A 1 69 ? -8.155 7.312 2.135 1.00 94.62 69 LEU A C 1
ATOM 536 O O . LEU A 1 69 ? -7.036 7.754 2.389 1.00 94.62 69 LEU A O 1
ATOM 540 N N . THR A 1 70 ? -9.103 7.237 3.064 1.00 93.19 70 THR A N 1
ATOM 541 C CA . THR A 1 70 ? -8.949 7.812 4.418 1.00 93.19 70 THR A CA 1
ATOM 542 C C . THR A 1 70 ? -8.959 6.775 5.536 1.00 93.19 70 THR A C 1
ATOM 544 O O . THR A 1 70 ? -8.549 7.094 6.643 1.00 93.19 70 THR A O 1
ATOM 547 N N . ASN A 1 71 ? -9.412 5.545 5.263 1.00 95.06 71 ASN A N 1
ATOM 548 C CA . ASN A 1 71 ? -9.686 4.532 6.291 1.00 95.06 71 ASN A CA 1
ATOM 549 C C . ASN A 1 71 ? -8.954 3.198 6.078 1.00 95.06 71 ASN A C 1
ATOM 551 O O . ASN A 1 71 ? -9.294 2.201 6.721 1.00 95.06 71 ASN A O 1
ATOM 555 N N . VAL A 1 72 ? -7.940 3.153 5.205 1.00 96.75 72 VAL A N 1
ATOM 556 C CA . VAL A 1 72 ? -7.191 1.914 4.946 1.00 96.75 72 VAL A CA 1
ATOM 557 C C . VAL A 1 72 ? -6.447 1.500 6.213 1.00 96.75 72 VAL A C 1
ATOM 559 O O . VAL A 1 72 ? -5.611 2.242 6.729 1.00 96.75 72 VAL A O 1
ATOM 562 N N . LYS A 1 73 ? -6.764 0.307 6.710 1.00 97.00 73 LYS A N 1
ATOM 563 C CA . LYS A 1 73 ? -6.134 -0.331 7.870 1.00 97.00 73 LYS A CA 1
ATOM 564 C C . LYS A 1 73 ? -5.077 -1.338 7.442 1.00 97.00 73 LYS A C 1
ATOM 566 O O . LYS A 1 73 ? -4.014 -1.399 8.051 1.00 97.00 73 LYS A O 1
ATOM 571 N N . GLU A 1 74 ? -5.348 -2.079 6.374 1.00 97.62 74 GLU A N 1
ATOM 572 C CA . GLU A 1 74 ? -4.462 -3.130 5.886 1.00 97.62 74 GLU A CA 1
ATOM 573 C C . GLU A 1 74 ? -4.122 -2.914 4.411 1.00 97.6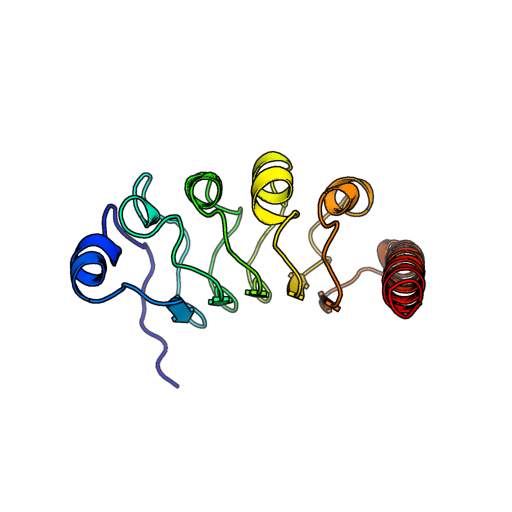2 74 GLU A C 1
ATOM 575 O O . GLU A 1 74 ? -5.018 -2.793 3.568 1.00 97.62 74 GLU A O 1
ATOM 580 N N . LEU A 1 75 ? -2.825 -2.872 4.102 1.00 97.25 75 LEU A N 1
ATOM 581 C CA . LEU A 1 75 ? -2.310 -2.642 2.755 1.00 97.25 75 LEU A CA 1
ATOM 582 C C . LEU A 1 75 ? -1.236 -3.672 2.397 1.00 97.25 75 LEU A C 1
ATOM 584 O O . LEU A 1 75 ? -0.204 -3.767 3.059 1.00 97.25 75 LEU A O 1
ATOM 588 N N . PHE A 1 76 ? -1.465 -4.403 1.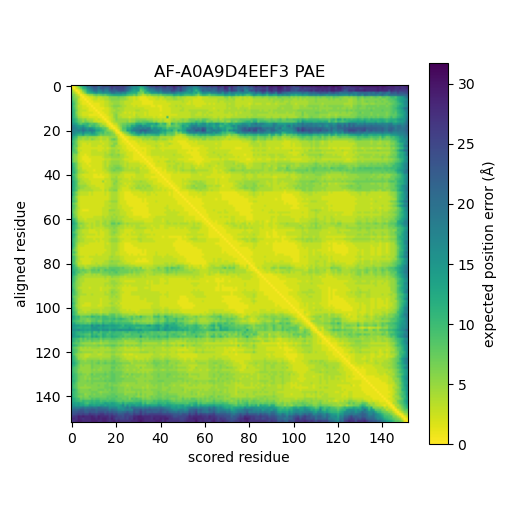307 1.00 97.00 76 PHE A N 1
ATOM 589 C CA . PHE A 1 76 ? -0.573 -5.460 0.826 1.00 97.00 76 PHE A CA 1
ATOM 590 C C . PHE A 1 76 ? -0.067 -5.112 -0.570 1.00 97.00 76 PHE A C 1
ATOM 592 O O . PHE A 1 76 ? -0.856 -4.937 -1.500 1.00 97.00 76 PHE A O 1
ATOM 599 N N . LEU A 1 77 ? 1.250 -4.999 -0.712 1.00 95.69 77 LEU A N 1
ATOM 600 C CA . LEU A 1 77 ? 1.920 -4.495 -1.912 1.00 95.69 77 LEU A CA 1
ATOM 601 C C . LEU A 1 77 ? 3.042 -5.406 -2.414 1.00 95.69 77 LEU A C 1
ATOM 603 O O . LEU A 1 77 ? 3.681 -5.060 -3.408 1.00 95.69 77 LEU A O 1
ATOM 607 N N . GLN A 1 78 ? 3.305 -6.541 -1.759 1.00 95.12 78 GLN A N 1
ATOM 608 C CA . GLN A 1 78 ? 4.417 -7.419 -2.141 1.00 95.12 78 GLN A CA 1
ATOM 609 C C . GLN A 1 78 ? 4.283 -7.913 -3.577 1.00 95.12 78 GLN A C 1
ATOM 611 O O . GLN A 1 78 ? 3.184 -7.954 -4.141 1.00 95.12 78 GLN A O 1
ATOM 616 N N . ASN A 1 79 ? 5.398 -8.326 -4.171 1.00 94.31 79 ASN A N 1
ATOM 617 C CA . ASN A 1 79 ? 5.438 -8.812 -5.545 1.00 94.31 79 ASN A CA 1
ATOM 618 C C . ASN A 1 79 ? 4.866 -7.779 -6.532 1.00 94.31 79 ASN A C 1
ATOM 620 O O . ASN A 1 79 ? 4.126 -8.112 -7.457 1.00 94.31 79 ASN A O 1
ATOM 624 N N . ASN A 1 80 ? 5.201 -6.509 -6.306 1.00 94.44 80 ASN A N 1
ATOM 625 C CA . ASN A 1 80 ? 5.069 -5.436 -7.280 1.00 94.44 80 ASN A CA 1
ATOM 626 C C . ASN A 1 80 ? 6.452 -4.831 -7.534 1.00 94.44 80 ASN A C 1
ATOM 628 O O . ASN A 1 80 ? 7.246 -4.704 -6.599 1.00 94.44 80 ASN A O 1
ATOM 632 N N . PRO A 1 81 ? 6.748 -4.363 -8.755 1.00 93.56 81 PRO A N 1
ATOM 633 C CA . PRO A 1 81 ? 8.000 -3.680 -9.066 1.00 93.56 81 PRO A CA 1
ATOM 634 C C . PRO A 1 81 ? 8.067 -2.247 -8.491 1.00 93.56 81 PRO A C 1
ATOM 636 O O . PRO A 1 81 ? 8.657 -1.362 -9.116 1.00 93.56 81 PRO A O 1
ATOM 639 N N . LEU A 1 82 ? 7.521 -1.995 -7.299 1.00 90.62 82 LEU A N 1
ATOM 640 C CA . LEU A 1 82 ? 7.522 -0.685 -6.650 1.00 90.62 82 LEU A CA 1
ATOM 641 C C . LEU A 1 82 ? 8.954 -0.214 -6.389 1.00 90.62 82 LEU A C 1
ATOM 643 O O . LEU A 1 82 ? 9.738 -0.920 -5.765 1.00 90.62 82 LEU A O 1
ATOM 647 N N . VAL A 1 83 ? 9.303 0.989 -6.848 1.00 85.31 83 VAL A N 1
ATOM 648 C CA . VAL A 1 83 ? 10.641 1.584 -6.618 1.00 85.31 83 VAL A CA 1
ATOM 649 C C . VAL A 1 83 ? 10.649 2.655 -5.535 1.00 85.31 83 VAL A C 1
ATOM 651 O O . VAL A 1 83 ? 11.699 3.005 -4.999 1.00 85.31 83 VAL A O 1
ATOM 654 N N . ARG A 1 84 ? 9.481 3.220 -5.214 1.00 84.25 84 ARG A N 1
ATOM 655 C CA . ARG A 1 84 ? 9.308 4.196 -4.129 1.00 84.25 84 ARG A CA 1
ATOM 656 C C . ARG A 1 84 ? 7.893 4.174 -3.563 1.00 84.25 84 ARG A C 1
ATOM 658 O O . ARG A 1 84 ? 6.931 3.968 -4.295 1.00 84.25 84 ARG A O 1
ATOM 665 N N . LEU A 1 85 ? 7.787 4.476 -2.273 1.00 84.19 85 LEU A N 1
ATOM 666 C CA . LEU A 1 85 ? 6.542 4.911 -1.648 1.00 84.19 85 LEU A CA 1
ATOM 667 C C . LEU A 1 85 ? 6.496 6.440 -1.677 1.00 84.19 85 LEU A C 1
ATOM 669 O O . LEU A 1 85 ? 7.478 7.097 -1.317 1.00 84.19 85 LEU A O 1
ATOM 673 N N . ASN A 1 86 ? 5.380 7.002 -2.138 1.00 87.44 86 ASN A N 1
ATOM 674 C CA . ASN A 1 86 ? 5.175 8.447 -2.169 1.00 87.44 86 ASN A CA 1
ATOM 675 C C . ASN A 1 86 ? 4.925 8.961 -0.733 1.00 87.44 86 ASN A C 1
ATOM 677 O O . ASN A 1 86 ? 3.983 8.486 -0.094 1.00 87.44 86 ASN A O 1
ATOM 681 N N . PRO A 1 87 ? 5.710 9.931 -0.219 1.00 87.56 87 PRO A N 1
ATOM 682 C CA . PRO A 1 87 ? 5.522 10.472 1.128 1.00 87.56 87 PRO A CA 1
ATOM 683 C C . PRO A 1 87 ? 4.128 11.053 1.383 1.00 87.56 87 PRO A C 1
ATOM 685 O O . PRO A 1 87 ? 3.629 10.945 2.499 1.00 87.56 87 PRO A O 1
ATOM 688 N N . LEU A 1 88 ? 3.479 11.633 0.366 1.00 91.19 88 LEU A N 1
ATOM 689 C CA . LEU A 1 88 ? 2.121 12.165 0.501 1.00 91.19 88 LEU A CA 1
ATOM 690 C C . LEU A 1 88 ? 1.107 11.042 0.738 1.00 91.19 88 LEU A C 1
ATOM 692 O O . LEU A 1 88 ? 0.253 11.169 1.610 1.00 91.19 88 LEU A O 1
ATOM 696 N N . ILE A 1 89 ? 1.247 9.919 0.026 1.00 92.25 89 ILE A N 1
ATOM 697 C CA . ILE A 1 89 ? 0.380 8.744 0.206 1.00 92.25 89 ILE A CA 1
ATOM 698 C C . ILE A 1 89 ? 0.594 8.139 1.596 1.00 92.25 89 ILE A C 1
ATOM 700 O O . ILE A 1 89 ? -0.369 7.800 2.274 1.00 92.25 89 ILE A O 1
ATOM 704 N N . LEU A 1 90 ? 1.840 8.065 2.071 1.00 90.69 90 LEU A N 1
ATOM 705 C CA . LEU A 1 90 ? 2.116 7.594 3.432 1.00 90.69 90 LEU A CA 1
ATOM 706 C C . LEU A 1 90 ? 1.593 8.545 4.507 1.00 90.69 90 LEU A C 1
ATOM 708 O O . LEU A 1 90 ? 1.123 8.077 5.535 1.00 90.69 90 LEU A O 1
ATOM 712 N N . LYS A 1 91 ? 1.640 9.861 4.286 1.00 92.12 91 LYS A N 1
ATOM 713 C CA . LYS A 1 91 ? 1.037 10.839 5.200 1.00 92.12 91 LYS A CA 1
ATOM 714 C C . LYS A 1 91 ? -0.486 10.692 5.262 1.00 92.12 91 LYS A C 1
ATOM 716 O O . LYS A 1 91 ? -1.057 10.870 6.331 1.00 92.12 91 LYS A O 1
ATOM 721 N N . GLN A 1 92 ? -1.118 10.361 4.137 1.00 94.38 92 GLN A N 1
ATOM 722 C CA . GLN A 1 92 ? -2.558 10.134 4.064 1.00 94.38 92 GLN A CA 1
ATOM 723 C C . GLN A 1 92 ? -2.976 8.833 4.764 1.00 94.38 92 GLN A C 1
ATOM 725 O O . GLN A 1 92 ? -3.886 8.844 5.583 1.00 94.38 92 GLN A O 1
ATOM 730 N N . LEU A 1 93 ? -2.323 7.713 4.440 1.00 94.94 93 LEU A N 1
ATOM 731 C CA . LEU A 1 93 ? -2.727 6.388 4.928 1.00 94.94 93 LEU A CA 1
ATOM 732 C C . LEU A 1 93 ? -2.123 6.041 6.294 1.00 94.94 93 LEU A C 1
ATOM 734 O O . LEU A 1 93 ? -2.668 5.234 7.039 1.00 94.94 93 LEU A O 1
ATOM 738 N N . GLY A 1 94 ? -0.982 6.632 6.637 1.00 93.44 94 GLY A N 1
ATOM 739 C CA . GLY A 1 94 ? -0.219 6.295 7.835 1.00 93.44 94 GLY A CA 1
ATOM 740 C C . GLY A 1 94 ? -0.941 6.465 9.172 1.00 93.44 94 GLY A C 1
ATOM 741 O O . GLY A 1 94 ? -0.750 5.610 10.035 1.00 93.44 94 GLY A O 1
ATOM 742 N N . PRO A 1 95 ? -1.804 7.483 9.359 1.00 93.69 95 PRO A N 1
ATOM 743 C CA . PRO A 1 95 ? -2.626 7.608 10.561 1.00 93.69 95 PRO A CA 1
ATOM 744 C C . PRO A 1 95 ? -3.677 6.506 10.731 1.00 93.69 95 PRO A C 1
ATOM 746 O O . PRO A 1 95 ? -4.290 6.425 11.788 1.00 93.69 95 PRO A O 1
ATOM 749 N N . THR A 1 96 ? -3.945 5.689 9.707 1.00 95.25 96 THR A N 1
ATOM 750 C CA . THR A 1 96 ? -4.928 4.603 9.806 1.00 95.25 96 THR A CA 1
ATOM 751 C C . THR A 1 96 ? -4.337 3.218 9.608 1.00 95.25 96 THR A C 1
ATOM 753 O O . THR A 1 96 ? -4.919 2.273 10.136 1.00 95.25 96 THR A O 1
ATOM 756 N N . LEU A 1 97 ? -3.222 3.082 8.888 1.00 95.88 97 LEU A N 1
ATOM 757 C CA . LEU A 1 97 ? -2.594 1.795 8.597 1.00 95.88 97 LEU A CA 1
ATOM 758 C C . LEU A 1 97 ? -2.090 1.108 9.868 1.00 95.88 97 LEU A C 1
ATOM 760 O O . LEU A 1 97 ? -1.190 1.607 10.536 1.00 95.88 97 LEU A O 1
ATOM 764 N N . THR A 1 98 ? -2.627 -0.079 10.136 1.00 95.44 98 THR A N 1
ATOM 765 C CA . THR A 1 98 ? -2.219 -0.962 11.235 1.00 95.44 98 THR A CA 1
ATOM 766 C C . THR A 1 98 ? -1.391 -2.146 10.745 1.00 95.44 98 THR A C 1
ATOM 768 O O . THR A 1 98 ? -0.571 -2.672 11.498 1.00 95.44 98 THR A O 1
ATOM 771 N N . ASN A 1 99 ? -1.576 -2.545 9.484 1.00 95.62 99 ASN A N 1
ATOM 772 C CA . ASN A 1 99 ? -0.839 -3.619 8.830 1.00 95.62 99 ASN A CA 1
ATOM 773 C C . ASN A 1 99 ? -0.362 -3.160 7.449 1.00 95.62 99 ASN A C 1
ATOM 775 O O . ASN A 1 99 ? -1.157 -2.718 6.613 1.00 95.62 99 ASN A O 1
ATOM 779 N N . LEU A 1 100 ? 0.938 -3.282 7.209 1.00 94.75 100 LEU A N 1
ATOM 780 C CA . LEU A 1 100 ? 1.544 -2.977 5.928 1.00 94.75 100 LEU A CA 1
ATOM 781 C C . LEU A 1 100 ? 2.486 -4.104 5.521 1.00 94.75 100 LEU A C 1
ATOM 783 O O . LEU A 1 100 ? 3.369 -4.492 6.284 1.00 94.75 100 LEU A O 1
ATOM 787 N N . GLN A 1 101 ? 2.337 -4.578 4.288 1.00 95.00 101 GLN A N 1
ATOM 788 C CA . GLN A 1 101 ? 3.252 -5.553 3.716 1.00 95.00 101 GLN A CA 1
ATOM 789 C C . GLN A 1 101 ? 3.785 -5.093 2.355 1.00 95.00 101 GLN A C 1
ATOM 791 O O . GLN A 1 101 ? 3.012 -4.699 1.480 1.00 95.00 101 GLN A O 1
ATOM 796 N N . LEU A 1 102 ? 5.107 -5.117 2.166 1.00 93.38 102 LEU A N 1
ATOM 797 C CA . LEU A 1 102 ? 5.772 -4.601 0.958 1.00 93.38 102 LEU A CA 1
ATOM 798 C C . LEU A 1 102 ? 7.131 -5.265 0.684 1.00 93.38 102 LEU A C 1
ATOM 800 O O . LEU A 1 102 ? 7.674 -5.959 1.532 1.00 93.38 102 LEU A O 1
ATOM 804 N N . ASP A 1 103 ? 7.732 -4.986 -0.471 1.00 92.19 103 ASP A N 1
ATOM 805 C CA . ASP A 1 103 ? 9.084 -5.456 -0.795 1.00 92.19 103 ASP A CA 1
ATOM 806 C C . ASP A 1 103 ? 10.097 -4.324 -0.621 1.00 92.19 103 ASP A C 1
ATOM 808 O O . ASP A 1 103 ? 10.052 -3.337 -1.354 1.00 92.19 103 ASP A O 1
ATOM 812 N N . LEU A 1 104 ? 11.044 -4.455 0.313 1.00 88.06 104 LEU A N 1
ATOM 813 C CA . LEU A 1 104 ? 12.019 -3.395 0.584 1.00 88.06 104 LEU A CA 1
ATOM 814 C C . LEU A 1 104 ? 13.186 -3.340 -0.409 1.00 88.06 104 LEU A C 1
ATOM 816 O O . LEU A 1 104 ? 13.840 -2.301 -0.528 1.00 88.06 104 LEU A O 1
ATOM 820 N N . GLY A 1 105 ? 13.430 -4.421 -1.152 1.00 85.06 105 GLY A N 1
ATOM 821 C CA . GLY A 1 105 ? 14.649 -4.599 -1.950 1.00 85.06 105 GLY A CA 1
ATOM 822 C C . GLY A 1 105 ? 14.912 -3.546 -3.022 1.00 85.06 105 GLY A C 1
ATOM 823 O O . GLY A 1 105 ? 16.048 -3.394 -3.464 1.00 85.06 105 GLY A O 1
ATOM 824 N N . ARG A 1 106 ? 13.884 -2.794 -3.428 1.00 83.56 106 ARG A N 1
ATOM 825 C CA . ARG A 1 106 ? 13.994 -1.740 -4.447 1.00 83.56 106 ARG A CA 1
ATOM 826 C C . ARG A 1 106 ? 14.044 -0.323 -3.867 1.00 83.56 106 ARG A C 1
ATOM 828 O O . ARG A 1 106 ? 14.258 0.622 -4.622 1.00 83.56 106 ARG A O 1
ATOM 835 N N . PHE A 1 107 ? 13.870 -0.144 -2.553 1.00 84.50 107 PHE A N 1
ATOM 836 C CA . PHE A 1 107 ? 13.915 1.178 -1.922 1.00 84.50 107 PHE A CA 1
ATOM 837 C C . PHE A 1 107 ? 15.323 1.514 -1.425 1.00 84.50 107 PHE A C 1
ATOM 839 O O . PHE A 1 107 ? 15.813 0.942 -0.457 1.00 84.50 107 PHE A O 1
ATOM 846 N N . SER A 1 108 ? 15.957 2.525 -2.014 1.00 75.75 108 SER A N 1
ATOM 847 C CA . SER A 1 108 ? 17.253 3.026 -1.531 1.00 75.75 108 SER A CA 1
ATOM 848 C C . SER A 1 108 ? 17.177 3.631 -0.121 1.00 75.75 108 SER A C 1
ATOM 850 O O . SER A 1 108 ? 18.111 3.504 0.663 1.00 75.75 108 SER A O 1
ATOM 852 N N . THR A 1 109 ? 16.049 4.259 0.222 1.00 75.56 109 THR A N 1
ATOM 853 C CA . THR A 1 109 ? 15.774 4.853 1.538 1.00 75.56 109 THR A CA 1
ATOM 854 C C . THR A 1 109 ? 14.344 4.535 1.957 1.00 75.56 109 THR A C 1
ATOM 856 O O . THR A 1 109 ? 13.420 4.659 1.149 1.00 75.56 109 THR A O 1
ATOM 859 N N . TRP A 1 110 ? 14.130 4.121 3.206 1.00 78.44 110 TRP A N 1
ATOM 860 C CA . TRP A 1 110 ? 12.796 3.723 3.669 1.00 78.44 110 TRP A CA 1
ATOM 861 C C . TRP A 1 110 ? 12.489 4.175 5.106 1.00 78.44 110 TRP A C 1
ATOM 863 O O . TRP A 1 110 ? 11.380 4.635 5.351 1.00 78.44 110 TRP A O 1
ATOM 873 N N . SER A 1 111 ? 13.473 4.204 6.011 1.00 71.69 111 SER A N 1
ATOM 874 C CA . SER A 1 111 ? 13.290 4.591 7.423 1.00 71.69 111 SER A CA 1
ATOM 875 C C . SER A 1 111 ? 12.565 5.928 7.644 1.00 71.69 111 SER A C 1
ATOM 877 O O . SER A 1 111 ? 11.582 5.978 8.378 1.00 71.69 111 SER A O 1
ATOM 879 N N . SER A 1 112 ? 12.973 7.013 6.973 1.00 77.25 112 SER A N 1
ATOM 880 C CA . SER A 1 112 ? 12.344 8.337 7.150 1.00 77.25 112 SER A CA 1
ATOM 881 C C . SER A 1 112 ? 10.893 8.399 6.661 1.00 77.25 112 SER A C 1
ATOM 883 O O . SER A 1 112 ? 10.084 9.166 7.191 1.00 77.25 112 SER A O 1
ATOM 885 N N . LYS A 1 113 ? 10.540 7.563 5.679 1.00 75.69 113 LYS A N 1
ATOM 886 C CA . LYS A 1 113 ? 9.211 7.516 5.053 1.00 75.69 113 LYS A CA 1
ATOM 887 C C . LYS A 1 113 ? 8.165 6.915 5.992 1.00 75.69 113 LYS A C 1
ATOM 889 O O . LYS A 1 113 ? 6.996 7.275 5.909 1.00 75.69 113 LYS A O 1
ATOM 894 N N . PHE A 1 114 ? 8.590 6.060 6.919 1.00 77.38 114 PHE A N 1
ATOM 895 C CA . PHE A 1 114 ? 7.699 5.353 7.833 1.00 77.38 114 PHE A CA 1
ATOM 896 C C . PHE A 1 114 ? 7.408 6.087 9.144 1.00 77.38 114 PHE A C 1
ATOM 898 O O . PHE A 1 114 ? 6.554 5.646 9.902 1.00 77.38 114 PHE A O 1
ATOM 905 N N . SER A 1 115 ? 7.993 7.272 9.352 1.00 80.56 115 SER A N 1
ATOM 906 C CA . SER A 1 115 ? 7.614 8.190 10.443 1.00 80.56 115 SER A CA 1
ATOM 907 C C . SER A 1 115 ? 6.127 8.586 10.442 1.00 80.56 115 SER A C 1
ATOM 909 O O . SER A 1 115 ? 5.605 9.052 11.453 1.00 80.56 115 SER A O 1
ATOM 911 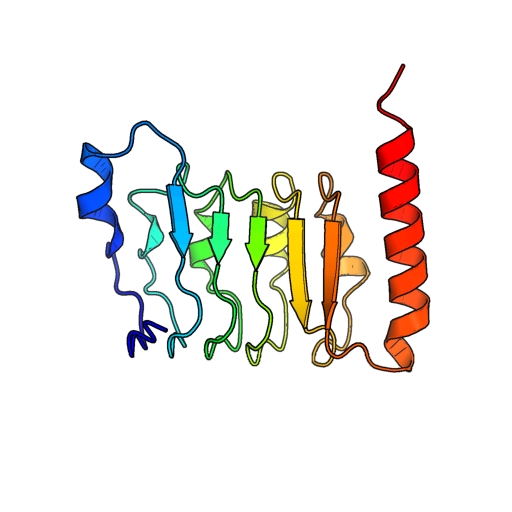N N . GLN A 1 116 ? 5.440 8.425 9.306 1.00 84.56 116 GLN A N 1
ATOM 912 C CA . GLN A 1 116 ? 4.014 8.723 9.155 1.00 84.56 116 GLN A CA 1
ATOM 913 C C . GLN A 1 116 ? 3.100 7.577 9.616 1.00 84.56 116 GLN A C 1
ATOM 915 O O . GLN A 1 116 ? 1.915 7.813 9.841 1.00 84.56 116 GLN A O 1
ATOM 920 N N . LEU A 1 117 ? 3.620 6.351 9.749 1.00 88.88 117 LEU A N 1
ATOM 921 C CA . LEU A 1 117 ? 2.835 5.159 10.079 1.00 88.88 117 LEU A CA 1
ATOM 922 C C . LEU A 1 117 ? 2.656 5.018 11.596 1.00 88.88 117 LEU A C 1
ATOM 924 O O . LEU A 1 117 ? 3.270 4.166 12.231 1.00 88.88 117 LEU A O 1
ATOM 928 N N . ARG A 1 118 ? 1.856 5.911 12.183 1.00 85.88 118 ARG A N 1
ATOM 929 C CA . ARG A 1 118 ? 1.740 6.065 13.644 1.00 85.88 118 ARG A CA 1
ATOM 930 C C . ARG A 1 118 ? 0.960 4.947 14.327 1.00 85.88 118 ARG A C 1
ATOM 932 O O . ARG A 1 118 ? 1.242 4.646 15.477 1.00 85.88 118 ARG A O 1
ATOM 939 N N . GLU A 1 119 ? 0.024 4.338 13.608 1.00 91.62 119 GLU A N 1
ATOM 940 C CA . GLU A 1 119 ? -0.845 3.271 14.123 1.00 91.62 119 GLU A CA 1
ATOM 941 C C . GLU A 1 119 ? -0.370 1.867 13.712 1.00 91.62 119 GLU A C 1
ATOM 943 O O . GLU A 1 119 ? -1.090 0.881 13.883 1.00 91.62 119 GLU A O 1
ATOM 948 N N . LEU A 1 120 ? 0.820 1.763 13.108 1.00 91.88 120 LEU A N 1
ATOM 949 C CA . LEU A 1 120 ? 1.291 0.513 12.531 1.00 91.88 120 LEU A CA 1
ATOM 950 C C . LEU A 1 120 ? 1.708 -0.467 13.623 1.00 91.88 120 LEU A C 1
ATOM 952 O O . LEU A 1 120 ? 2.661 -0.230 14.355 1.00 91.88 120 LEU A O 1
ATOM 956 N N . ASN A 1 121 ? 1.033 -1.609 13.667 1.00 91.19 121 ASN A N 1
ATOM 957 C CA . ASN A 1 121 ? 1.326 -2.683 14.613 1.00 91.19 121 ASN A CA 1
ATOM 958 C C . ASN A 1 121 ? 2.088 -3.828 13.948 1.00 91.19 121 ASN A C 1
ATOM 960 O O . ASN A 1 121 ? 2.794 -4.582 14.613 1.00 91.19 121 ASN A O 1
ATOM 964 N N . TYR A 1 122 ? 1.938 -3.967 12.631 1.00 91.00 122 TYR A N 1
ATOM 965 C CA . TYR A 1 122 ? 2.551 -5.037 11.867 1.00 91.00 122 TYR A CA 1
ATOM 966 C C . TYR A 1 122 ? 3.162 -4.50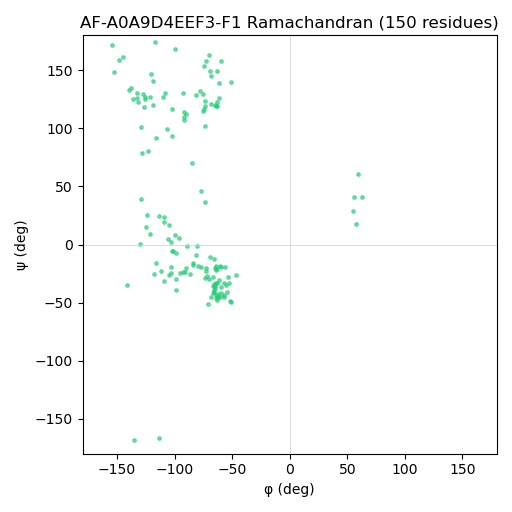6 10.571 1.00 91.00 122 TYR A C 1
ATOM 968 O O . TYR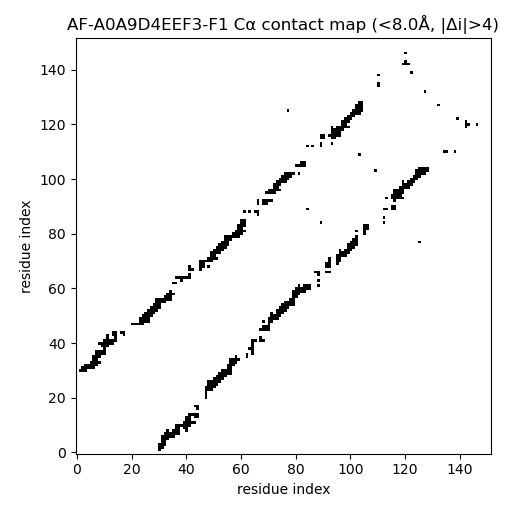 A 1 122 ? 2.480 -3.885 9.751 1.00 91.00 122 TYR A O 1
ATOM 976 N N . LEU A 1 123 ? 4.452 -4.787 10.386 1.00 90.69 123 LEU A N 1
ATOM 977 C CA . LEU A 1 123 ? 5.179 -4.545 9.148 1.00 90.69 123 LEU A CA 1
ATOM 978 C C . LEU A 1 123 ? 5.864 -5.836 8.706 1.00 90.69 123 LEU A C 1
ATOM 980 O O . LEU A 1 123 ? 6.767 -6.322 9.385 1.00 90.69 123 LEU A O 1
ATOM 984 N N . GLU A 1 124 ? 5.493 -6.332 7.533 1.00 90.56 124 GLU A N 1
ATOM 985 C CA . GLU A 1 124 ? 6.219 -7.406 6.859 1.00 90.56 124 GLU A CA 1
ATOM 986 C C . GLU A 1 124 ? 6.910 -6.854 5.617 1.00 90.56 124 GLU A C 1
ATOM 988 O O . GLU A 1 124 ? 6.296 -6.198 4.771 1.00 90.56 124 GLU A O 1
ATOM 993 N N . ALA A 1 125 ? 8.213 -7.105 5.517 1.00 90.38 125 ALA A N 1
ATOM 994 C CA . ALA A 1 125 ? 9.002 -6.690 4.377 1.00 90.38 125 ALA A CA 1
ATOM 995 C C . ALA A 1 125 ? 9.756 -7.865 3.762 1.00 90.38 125 ALA A C 1
ATOM 997 O O . ALA A 1 125 ? 10.537 -8.532 4.439 1.00 90.38 125 ALA A O 1
ATOM 998 N N . ASN A 1 126 ? 9.586 -8.050 2.457 1.00 90.81 126 ASN A N 1
ATOM 999 C CA . ASN A 1 126 ? 10.334 -9.039 1.687 1.00 90.81 126 ASN A CA 1
ATOM 1000 C C . ASN A 1 126 ? 11.497 -8.395 0.926 1.00 90.81 126 ASN A C 1
ATOM 1002 O O . ASN A 1 126 ? 11.606 -7.170 0.821 1.00 90.81 126 ASN A O 1
ATOM 1006 N N . ASN A 1 127 ? 12.383 -9.233 0.381 1.00 90.75 127 ASN A N 1
ATOM 1007 C CA . ASN A 1 127 ? 13.524 -8.816 -0.442 1.00 90.75 127 ASN A CA 1
ATOM 1008 C C . ASN A 1 127 ? 14.449 -7.785 0.237 1.00 90.75 127 ASN A C 1
ATOM 1010 O O . ASN A 1 127 ? 15.084 -6.986 -0.443 1.00 90.75 127 ASN A O 1
ATOM 1014 N N . ILE A 1 128 ? 14.538 -7.788 1.571 1.00 90.56 128 ILE A N 1
ATOM 1015 C CA . ILE A 1 128 ? 15.384 -6.858 2.331 1.00 90.56 128 ILE A CA 1
ATOM 1016 C C . ILE A 1 128 ? 16.857 -7.101 1.977 1.00 90.56 128 ILE A C 1
ATOM 1018 O O . ILE A 1 128 ? 17.377 -8.207 2.155 1.00 90.56 128 ILE A O 1
ATOM 1022 N N . THR A 1 129 ? 17.554 -6.067 1.507 1.00 90.25 129 THR A N 1
ATOM 1023 C CA . THR A 1 129 ? 18.985 -6.167 1.196 1.00 90.25 129 THR A CA 1
ATOM 1024 C C . THR A 1 129 ? 19.823 -6.225 2.475 1.00 90.25 129 THR A C 1
ATOM 1026 O O . THR A 1 129 ? 19.412 -5.752 3.536 1.00 90.25 129 THR A O 1
ATOM 1029 N N . SER A 1 130 ? 21.049 -6.754 2.396 1.00 89.69 130 SER A N 1
ATOM 1030 C CA . SER A 1 130 ? 21.957 -6.816 3.553 1.00 89.69 130 SER A CA 1
ATOM 1031 C C . SER A 1 130 ? 22.200 -5.449 4.205 1.00 89.69 130 SER A C 1
ATOM 1033 O O . SER A 1 130 ? 22.281 -5.374 5.428 1.00 89.69 130 SER A O 1
ATOM 1035 N N . SER A 1 131 ? 22.247 -4.367 3.418 1.00 88.69 131 SER A N 1
ATOM 1036 C CA . SER A 1 131 ? 22.416 -3.001 3.933 1.00 88.69 131 SER A CA 1
ATOM 1037 C C . SER A 1 131 ? 21.167 -2.442 4.626 1.00 88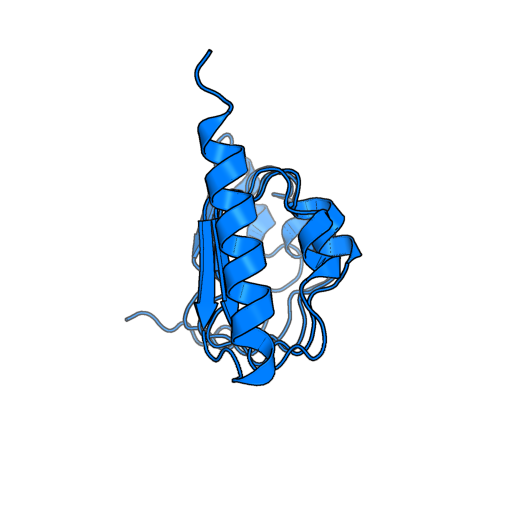.69 131 SER A C 1
ATOM 1039 O O . SER A 1 131 ? 21.277 -1.518 5.426 1.00 88.69 131 SER A O 1
ATOM 1041 N N . GLN A 1 132 ? 19.982 -3.000 4.363 1.00 87.94 132 GLN A N 1
ATOM 1042 C CA . GLN A 1 132 ? 18.720 -2.567 4.970 1.00 87.94 132 GLN A CA 1
ATOM 1043 C C . GLN A 1 132 ? 18.386 -3.315 6.266 1.00 87.94 132 GLN A C 1
ATOM 1045 O O . GLN A 1 132 ? 17.649 -2.773 7.090 1.00 87.94 132 GLN A O 1
ATOM 1050 N N . LYS A 1 133 ? 18.922 -4.529 6.468 1.00 89.56 133 LYS A N 1
ATOM 1051 C CA . LYS A 1 133 ? 18.564 -5.416 7.594 1.00 89.56 133 LYS A CA 1
ATOM 1052 C C . LYS A 1 133 ? 18.660 -4.736 8.959 1.00 89.56 133 LYS A C 1
ATOM 1054 O O . LYS A 1 133 ? 17.717 -4.821 9.735 1.00 89.56 133 LYS A O 1
ATOM 1059 N N . MET A 1 134 ? 19.768 -4.047 9.240 1.00 89.88 134 MET A N 1
ATOM 1060 C CA . MET A 1 134 ? 19.982 -3.417 10.550 1.00 89.88 134 MET A CA 1
ATOM 1061 C C . MET A 1 134 ? 18.943 -2.328 10.835 1.00 89.88 134 MET A C 1
ATOM 1063 O O . MET A 1 134 ? 18.313 -2.324 11.887 1.00 89.88 134 MET A O 1
ATOM 1067 N N . VAL A 1 135 ? 18.712 -1.440 9.865 1.00 88.00 135 VAL A N 1
ATOM 1068 C CA . VAL A 1 135 ? 17.712 -0.371 9.988 1.00 88.00 135 VAL A CA 1
ATOM 1069 C C . VAL A 1 135 ? 16.304 -0.967 10.122 1.00 88.00 135 VAL A C 1
ATOM 1071 O O . VAL A 1 135 ? 15.466 -0.410 10.824 1.00 88.00 135 VAL A O 1
ATOM 1074 N N . PHE A 1 136 ? 16.047 -2.111 9.473 1.00 88.12 136 PHE A N 1
ATOM 1075 C CA . PHE A 1 136 ? 14.751 -2.791 9.511 1.00 88.12 136 PHE A CA 1
ATOM 1076 C C . PHE A 1 136 ? 14.454 -3.362 10.886 1.00 88.12 136 PHE A C 1
ATOM 1078 O O . PHE A 1 136 ? 13.370 -3.140 11.420 1.00 88.12 136 PHE A O 1
ATOM 1085 N N . LEU A 1 137 ? 15.444 -4.011 11.491 1.00 87.81 137 LEU A N 1
ATOM 1086 C CA . LEU A 1 137 ? 15.334 -4.517 12.851 1.00 87.81 137 LEU A CA 1
ATOM 1087 C C . LEU A 1 137 ? 15.160 -3.384 13.873 1.00 87.81 137 LEU A C 1
ATOM 1089 O O . LEU A 1 137 ? 14.275 -3.496 14.714 1.00 87.81 137 LEU A O 1
ATOM 1093 N N . ASP A 1 138 ? 15.912 -2.278 13.767 1.00 87.94 138 ASP A N 1
ATOM 1094 C CA . ASP A 1 138 ? 15.725 -1.110 14.653 1.00 87.94 138 ASP A CA 1
ATOM 1095 C C . ASP A 1 138 ? 14.289 -0.571 14.581 1.00 87.94 138 ASP A C 1
ATOM 1097 O O . ASP A 1 138 ? 13.659 -0.296 15.603 1.00 87.94 138 ASP A O 1
ATOM 1101 N N . PHE A 1 139 ? 13.735 -0.479 13.370 1.00 85.56 139 PHE A N 1
ATOM 1102 C CA . PHE A 1 139 ? 12.357 -0.045 13.180 1.00 85.56 139 PHE A CA 1
ATOM 1103 C C . PHE A 1 139 ? 11.346 -1.018 13.803 1.00 85.56 139 PHE A C 1
ATOM 1105 O O . PHE A 1 139 ? 10.453 -0.574 14.523 1.00 85.56 139 PHE A O 1
ATOM 1112 N N . LEU A 1 140 ? 11.500 -2.332 13.592 1.00 85.56 140 LEU A N 1
ATOM 1113 C CA . LEU A 1 140 ? 10.628 -3.334 14.218 1.00 85.56 140 LEU A CA 1
ATOM 1114 C C . LEU A 1 140 ? 10.693 -3.274 15.750 1.00 85.56 140 LEU A C 1
ATOM 1116 O O . LEU A 1 140 ? 9.651 -3.320 16.402 1.00 85.56 140 LEU A O 1
ATOM 1120 N N . CYS A 1 141 ? 11.883 -3.099 16.332 1.00 86.12 141 CYS A N 1
ATOM 1121 C CA . CYS A 1 141 ? 12.028 -2.921 17.777 1.00 86.12 141 CYS A CA 1
ATOM 1122 C C . CYS A 1 141 ? 11.205 -1.726 18.280 1.00 86.12 141 CYS A C 1
ATOM 1124 O O . CYS A 1 141 ? 10.465 -1.861 19.255 1.00 86.12 141 CYS A O 1
ATOM 1126 N N . ARG A 1 142 ? 11.256 -0.581 17.585 1.00 83.81 142 ARG A N 1
ATOM 1127 C CA . ARG A 1 142 ? 10.463 0.609 17.946 1.00 83.81 142 ARG A CA 1
ATOM 1128 C C . ARG A 1 142 ? 8.959 0.361 17.859 1.00 83.81 142 ARG A C 1
ATOM 1130 O O . ARG A 1 142 ? 8.251 0.761 18.778 1.00 83.81 142 ARG A O 1
ATOM 1137 N N . LEU A 1 143 ? 8.489 -0.321 16.811 1.00 81.31 143 LEU A N 1
ATOM 1138 C CA . LEU A 1 143 ? 7.069 -0.668 16.664 1.00 81.31 143 LEU A CA 1
ATOM 1139 C C . LEU A 1 143 ? 6.569 -1.545 17.818 1.00 81.31 143 LEU A C 1
ATOM 1141 O O . LEU A 1 143 ? 5.511 -1.290 18.396 1.00 81.31 143 LEU A O 1
ATOM 1145 N N . THR A 1 144 ? 7.345 -2.568 18.187 1.00 76.00 144 THR A N 1
ATOM 1146 C CA . THR A 1 144 ? 6.970 -3.462 19.291 1.00 76.00 144 THR A CA 1
ATOM 1147 C C . THR A 1 144 ? 6.955 -2.730 20.635 1.00 76.00 144 THR A C 1
ATOM 1149 O O . THR A 1 144 ? 6.016 -2.910 21.408 1.00 76.00 144 THR A O 1
ATOM 1152 N N . ALA A 1 145 ? 7.909 -1.825 20.878 1.00 75.12 145 ALA A N 1
ATOM 1153 C CA . ALA A 1 145 ? 7.960 -1.026 22.101 1.00 75.12 145 ALA A CA 1
ATOM 1154 C C . ALA A 1 145 ? 6.767 -0.058 22.238 1.00 75.12 145 ALA A C 1
ATOM 1156 O O . ALA A 1 145 ? 6.239 0.106 23.338 1.00 75.12 145 ALA A O 1
ATOM 1157 N N . SER A 1 146 ? 6.296 0.546 21.139 1.00 65.31 146 SER A N 1
ATOM 1158 C CA . SER A 1 146 ? 5.104 1.411 21.162 1.00 65.31 146 SER A CA 1
ATOM 1159 C C . SER A 1 146 ? 3.799 0.643 21.395 1.00 65.31 146 SER A C 1
ATOM 1161 O O . SER A 1 146 ? 2.875 1.175 22.006 1.00 65.31 146 SER A O 1
ATOM 1163 N N . SER A 1 147 ? 3.719 -0.618 20.959 1.00 58.81 147 SER A N 1
ATOM 1164 C CA . SER A 1 147 ? 2.522 -1.451 21.158 1.00 58.81 147 SER A CA 1
ATOM 1165 C C . SER A 1 147 ? 2.334 -1.918 22.610 1.00 58.81 147 SER A C 1
ATOM 1167 O O . SER A 1 147 ? 1.213 -2.186 23.035 1.00 58.81 147 SER A O 1
ATOM 1169 N N . SER A 1 148 ? 3.414 -1.962 23.398 1.00 53.47 148 SER A N 1
ATOM 1170 C CA . SER A 1 148 ? 3.383 -2.342 24.818 1.00 53.47 148 SER A CA 1
ATOM 1171 C C . SER A 1 148 ? 2.971 -1.216 25.776 1.00 53.47 148 SER A C 1
ATOM 1173 O O . SER A 1 148 ? 2.738 -1.483 26.950 1.00 53.47 148 SER A O 1
ATOM 1175 N N . THR A 1 149 ? 2.856 0.032 25.309 1.00 48.84 149 THR A N 1
ATOM 1176 C CA . THR A 1 149 ? 2.540 1.195 26.163 1.00 48.84 149 THR A CA 1
ATOM 1177 C C . THR A 1 149 ? 1.056 1.586 26.209 1.00 48.84 149 THR A C 1
ATOM 1179 O O . THR A 1 149 ? 0.722 2.587 26.831 1.00 48.84 149 THR A O 1
ATOM 1182 N N . THR A 1 150 ? 0.146 0.821 25.593 1.00 43.44 150 THR A N 1
ATOM 1183 C CA . THR A 1 150 ? -1.306 1.126 25.556 1.00 43.44 150 THR A CA 1
ATOM 1184 C C . THR A 1 150 ? -2.178 0.258 26.471 1.00 43.44 150 THR A C 1
ATOM 1186 O O . THR A 1 150 ? -3.395 0.232 26.309 1.00 43.44 150 THR A O 1
ATOM 1189 N N . HIS A 1 151 ? -1.595 -0.435 27.451 1.00 39.91 151 HIS A N 1
ATOM 1190 C CA . HIS A 1 151 ? -2.354 -1.093 28.522 1.00 39.91 151 HIS A CA 1
ATOM 1191 C C . HIS A 1 151 ? -1.990 -0.455 29.867 1.00 39.91 151 HIS A C 1
ATOM 1193 O O . HIS A 1 151 ? -1.019 -0.857 30.507 1.00 39.91 151 HIS A O 1
ATOM 1199 N N . GLY A 1 152 ? -2.762 0.559 30.261 1.00 32.84 152 GLY A N 1
ATOM 1200 C CA . GLY A 1 152 ? -2.696 1.254 31.547 1.00 32.84 152 GLY A CA 1
ATOM 1201 C C . GLY A 1 152 ? -3.971 2.042 31.782 1.00 32.84 152 GLY A C 1
ATOM 1202 O O . GLY A 1 152 ? -4.352 2.785 30.851 1.00 32.84 152 GLY A O 1
#

Radius of gyration: 15.84 Å; Cα contacts (8 Å, |Δi|>4): 300; chains: 1; bounding box: 48×31×48 Å

Foldseek 3Di:
DDADQDQEQEACNCQVVQVVDPAADAAAPENYAHAYYYPHNCVRPQERYQHDHHHNYAHQEDYPSLLSHQAHAEYAHANYNHQDYDLSSLLRCQVHHQYYEYECQNYPDDLVSNVNNPNHLYYHYHNQDPVRVVVVVVVNVVSPVVVVPPDD

Nearest PDB structures (foldseek):
  4k79-assembly1_A  TM=7.736E-01  e=8.208E-03  Petromyzon marinus
  8glv-assembly1_Eb  TM=6.960E-01  e=5.877E-03  Chlamydomonas reinhardtii
  8f79-assembly1_E  TM=7.524E-01  e=1.483E-01  Mus musculus
  7sd1-assembly2_B  TM=6.641E-01  e=1.658E-01  Homo sapiens
  1ziw-assembly1_A  TM=8.218E-01  e=1.230E+00  Homo sapiens

Mean predicted aligned error: 5.95 Å